Protein AF-A0A9D8HBJ9-F1 (afdb_monomer_lite)

Sequence (35 aa):
MEFSVVLDTCVLYPAHLRDTLLRLAERGLFRPLWS

Secondary structure (DSSP, 8-state):
---EEEE-TTS---HHHHHHHHHHHHTTSSEEEE-

Structure (mmCIF, N/CA/C/O backbone):
data_AF-A0A9D8HBJ9-F1
#
_entry.id   AF-A0A9D8HBJ9-F1
#
loop_
_atom_site.group_PDB
_atom_site.id
_atom_site.type_symbol
_atom_site.label_atom_id
_atom_site.label_alt_id
_atom_site.label_comp_id
_atom_site.label_asym_id
_atom_site.label_entity_id
_atom_site.label_seq_id
_atom_site.pdbx_PDB_ins_code
_atom_site.Cartn_x
_atom_site.Cartn_y
_atom_site.Cartn_z
_atom_site.occupancy
_atom_site.B_iso_or_equiv
_atom_site.auth_seq_id
_atom_site.auth_comp_id
_atom_site.auth_asym_id
_atom_site.auth_atom_id
_atom_site.pdbx_PDB_model_num
ATOM 1 N N . MET A 1 1 ? -13.815 -6.243 9.847 1.00 59.03 1 MET A N 1
ATOM 2 C CA . MET A 1 1 ? -12.545 -5.895 10.513 1.00 59.03 1 MET A CA 1
ATOM 3 C C . MET A 1 1 ? -11.619 -5.412 9.417 1.00 59.03 1 MET A C 1
ATOM 5 O O . MET A 1 1 ? -11.330 -6.191 8.522 1.00 59.03 1 MET A O 1
ATOM 9 N N . GLU A 1 2 ? -11.306 -4.120 9.392 1.00 76.62 2 GLU A N 1
ATOM 10 C CA . GLU A 1 2 ? -10.499 -3.513 8.327 1.00 76.62 2 GLU A CA 1
ATOM 11 C C . GLU A 1 2 ? -9.026 -3.616 8.739 1.00 76.62 2 GLU A C 1
ATOM 13 O O . GLU A 1 2 ? -8.634 -3.084 9.778 1.00 76.62 2 GLU A O 1
ATOM 18 N N . PHE A 1 3 ? -8.232 -4.388 7.997 1.00 89.31 3 PHE A N 1
ATOM 19 C CA . PHE A 1 3 ? -6.806 -4.551 8.277 1.00 89.31 3 PHE A CA 1
ATOM 20 C C . PHE A 1 3 ? -6.040 -3.361 7.699 1.00 89.31 3 PHE A C 1
ATOM 22 O O . PHE A 1 3 ? -6.250 -3.010 6.542 1.00 89.31 3 PHE A O 1
ATOM 29 N N . SER A 1 4 ? -5.151 -2.751 8.481 1.00 91.44 4 SER A N 1
ATOM 30 C CA . SER A 1 4 ? -4.279 -1.669 8.008 1.00 91.44 4 SER A CA 1
ATOM 31 C C . SER A 1 4 ? -2.912 -2.223 7.621 1.00 91.44 4 SER A C 1
ATOM 33 O O . SER A 1 4 ? -2.302 -2.951 8.404 1.00 91.44 4 SER A O 1
ATOM 35 N N . VAL A 1 5 ? -2.417 -1.861 6.437 1.00 91.38 5 VAL A N 1
ATOM 36 C CA . VAL A 1 5 ? -1.110 -2.296 5.917 1.00 91.38 5 VAL A CA 1
ATOM 37 C C . VAL A 1 5 ? -0.266 -1.070 5.610 1.00 91.38 5 VAL A C 1
ATOM 39 O O . VAL A 1 5 ? -0.695 -0.202 4.854 1.00 91.38 5 VAL A O 1
ATOM 42 N N . VAL A 1 6 ? 0.937 -1.007 6.180 1.00 90.38 6 VAL A N 1
ATOM 43 C CA . VAL A 1 6 ? 1.910 0.050 5.879 1.00 90.38 6 VAL A CA 1
ATOM 44 C C . VAL A 1 6 ? 2.696 -0.338 4.629 1.00 90.38 6 VAL A C 1
ATOM 46 O O . VAL A 1 6 ? 3.336 -1.387 4.590 1.00 90.38 6 VAL A O 1
ATOM 49 N N . LEU A 1 7 ? 2.624 0.511 3.609 1.00 89.31 7 LEU A N 1
ATOM 50 C CA . LEU A 1 7 ? 3.400 0.429 2.384 1.00 89.31 7 LEU A CA 1
ATOM 51 C C . LEU A 1 7 ? 4.544 1.438 2.479 1.00 89.31 7 LEU A C 1
ATOM 53 O O . LEU A 1 7 ? 4.333 2.649 2.401 1.00 89.31 7 LEU A O 1
ATOM 57 N N . ASP A 1 8 ? 5.753 0.920 2.660 1.00 85.50 8 ASP A N 1
ATOM 58 C CA . ASP A 1 8 ? 6.966 1.725 2.695 1.00 85.50 8 ASP A CA 1
ATOM 59 C C . ASP A 1 8 ? 7.492 1.955 1.270 1.00 85.50 8 ASP A C 1
ATOM 61 O O . ASP A 1 8 ? 7.698 1.009 0.505 1.00 85.50 8 ASP A O 1
ATOM 65 N N . THR A 1 9 ? 7.681 3.222 0.898 1.00 80.75 9 THR A N 1
ATOM 66 C CA . THR A 1 9 ? 8.172 3.596 -0.439 1.00 80.75 9 THR A CA 1
ATOM 67 C C . THR A 1 9 ? 9.695 3.502 -0.569 1.00 80.75 9 THR A C 1
ATOM 69 O O . THR A 1 9 ? 10.206 3.504 -1.691 1.00 80.75 9 THR A O 1
ATOM 72 N N . CYS A 1 10 ? 10.422 3.370 0.547 1.00 82.38 10 CYS A N 1
ATOM 73 C CA . CYS A 1 10 ? 11.875 3.209 0.578 1.00 82.38 10 CYS A CA 1
ATOM 74 C C . CYS A 1 10 ? 12.307 1.768 0.266 1.00 82.38 10 CYS A C 1
ATOM 76 O O . CYS A 1 10 ? 13.474 1.533 -0.057 1.00 82.38 10 CYS A O 1
ATOM 78 N N . VAL A 1 11 ? 11.387 0.798 0.312 1.00 80.56 11 VAL A N 1
ATOM 79 C CA . VAL A 1 11 ? 11.654 -0.573 -0.132 1.00 80.56 11 VAL A CA 1
ATOM 80 C C . VAL A 1 11 ? 11.382 -0.706 -1.631 1.00 80.56 11 VAL A C 1
ATOM 82 O O . VAL A 1 11 ? 10.248 -0.623 -2.107 1.00 80.56 11 VAL A O 1
ATOM 85 N N . LEU A 1 12 ? 12.448 -0.953 -2.397 1.00 78.81 12 LEU A N 1
ATOM 86 C CA . LEU A 1 12 ? 12.373 -1.120 -3.846 1.00 78.81 12 LEU A CA 1
ATOM 87 C C . LEU A 1 12 ? 11.783 -2.497 -4.200 1.00 78.81 12 LEU A C 1
ATOM 89 O O . LEU A 1 12 ? 12.499 -3.468 -4.441 1.00 78.81 12 LEU A O 1
ATOM 93 N N . TYR A 1 13 ? 10.45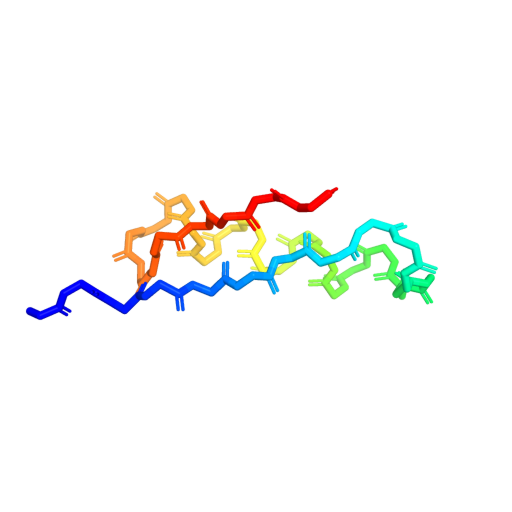6 -2.595 -4.220 1.00 81.25 13 TYR A N 1
ATOM 94 C CA . TYR A 1 13 ? 9.762 -3.782 -4.714 1.00 81.25 13 TYR A CA 1
ATOM 95 C C . TYR A 1 13 ? 9.671 -3.785 -6.246 1.00 81.25 13 TYR A C 1
ATOM 97 O O . TYR A 1 13 ? 9.524 -2.725 -6.866 1.00 81.25 13 TYR A O 1
ATOM 105 N N . PRO A 1 14 ? 9.672 -4.970 -6.884 1.00 87.88 14 PRO A N 1
ATOM 106 C CA . PRO A 1 14 ? 9.339 -5.087 -8.297 1.00 87.88 14 PRO A CA 1
ATOM 107 C C . PRO A 1 14 ? 7.984 -4.438 -8.614 1.00 87.88 14 PRO A C 1
ATOM 109 O O . PRO A 1 14 ? 7.021 -4.589 -7.857 1.00 87.88 14 PRO A O 1
ATOM 112 N N . ALA A 1 15 ? 7.884 -3.763 -9.764 1.00 88.94 15 ALA A N 1
ATOM 113 C CA . ALA A 1 15 ? 6.693 -2.993 -10.138 1.00 88.94 15 ALA A CA 1
ATOM 114 C C . ALA A 1 15 ? 5.390 -3.816 -10.085 1.00 88.94 15 ALA A C 1
ATOM 116 O O . ALA A 1 15 ? 4.368 -3.307 -9.636 1.00 88.94 15 ALA A O 1
ATOM 117 N N . HIS A 1 16 ? 5.441 -5.097 -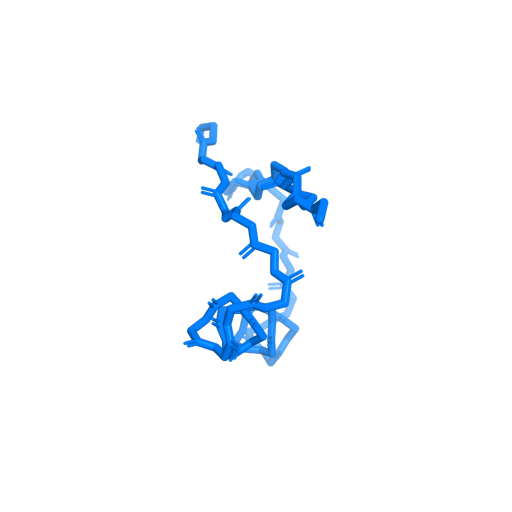10.468 1.00 92.69 16 HIS A N 1
ATOM 118 C CA . HIS A 1 16 ? 4.284 -5.998 -10.453 1.00 92.69 16 HIS A CA 1
ATOM 119 C C . HIS A 1 16 ? 3.756 -6.287 -9.039 1.00 92.69 16 HIS A C 1
ATOM 121 O O . HIS A 1 16 ? 2.548 -6.435 -8.850 1.00 92.69 16 HIS A O 1
ATOM 127 N N . LEU A 1 17 ? 4.638 -6.352 -8.036 1.00 90.88 17 LEU A N 1
ATOM 128 C CA . LEU A 1 17 ? 4.243 -6.611 -6.654 1.00 90.88 17 LEU A CA 1
ATOM 129 C C . LEU A 1 17 ? 3.517 -5.394 -6.080 1.00 90.88 17 LEU A C 1
ATOM 131 O O . LEU A 1 17 ? 2.435 -5.530 -5.514 1.00 90.88 17 LEU A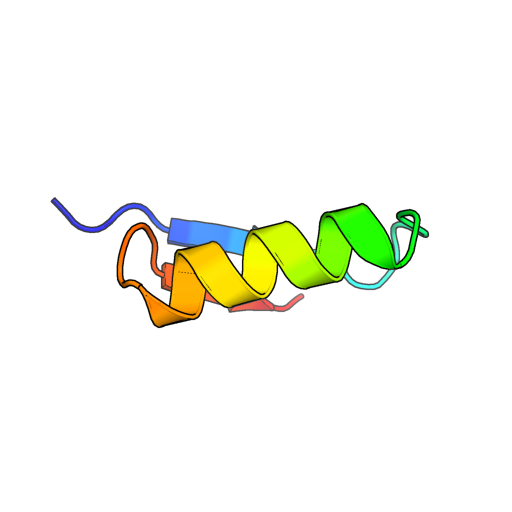 O 1
ATOM 135 N N . ARG A 1 18 ? 4.072 -4.197 -6.304 1.00 89.62 18 ARG A N 1
ATOM 136 C CA . ARG A 1 18 ? 3.431 -2.933 -5.925 1.00 89.62 18 ARG A CA 1
ATOM 137 C C . ARG A 1 18 ? 2.051 -2.791 -6.571 1.00 89.62 18 ARG A C 1
ATOM 139 O O . ARG A 1 18 ? 1.094 -2.474 -5.875 1.00 89.62 18 ARG A O 1
ATOM 146 N N . ASP A 1 19 ? 1.942 -3.069 -7.872 1.00 92.69 19 ASP A N 1
ATOM 147 C CA . ASP A 1 19 ? 0.669 -2.993 -8.604 1.00 92.69 19 ASP A CA 1
ATOM 148 C C . ASP A 1 19 ? -0.372 -3.967 -8.032 1.00 92.69 19 ASP A C 1
ATOM 150 O O . ASP A 1 19 ? -1.536 -3.618 -7.849 1.00 92.69 19 ASP A O 1
ATOM 154 N N . THR A 1 20 ? 0.063 -5.178 -7.672 1.00 93.81 20 THR A N 1
AT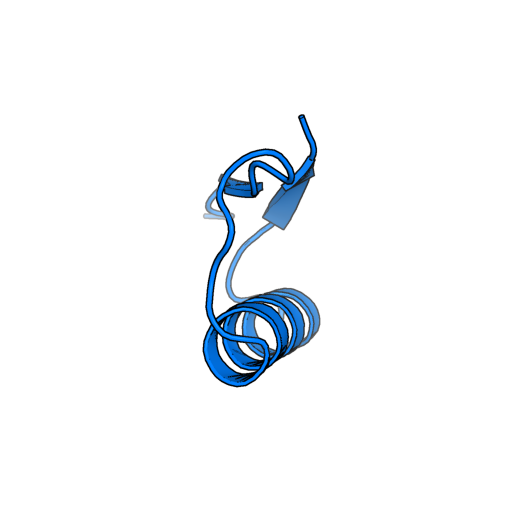OM 155 C CA . THR A 1 20 ? -0.803 -6.178 -7.036 1.00 93.81 20 THR A CA 1
ATOM 156 C C . THR A 1 20 ? -1.335 -5.677 -5.695 1.00 93.81 20 THR A C 1
ATOM 158 O O . THR A 1 20 ? -2.539 -5.729 -5.464 1.00 93.81 20 THR A O 1
ATOM 161 N N . LEU A 1 21 ? -0.471 -5.146 -4.824 1.00 92.06 21 LEU A N 1
ATOM 162 C CA . LEU A 1 21 ? -0.877 -4.623 -3.515 1.00 92.06 21 LEU A CA 1
ATOM 163 C C . LEU A 1 21 ? -1.868 -3.460 -3.643 1.00 92.06 21 LEU A C 1
ATOM 165 O O . LEU A 1 21 ? -2.864 -3.428 -2.922 1.00 92.06 21 LEU A O 1
ATOM 169 N N . LEU A 1 22 ? -1.643 -2.551 -4.595 1.00 91.75 22 LEU A N 1
ATOM 170 C CA . LEU A 1 22 ? -2.554 -1.435 -4.853 1.00 91.75 22 LEU A CA 1
ATOM 171 C C . LEU A 1 22 ? -3.925 -1.914 -5.338 1.00 91.75 22 LEU A C 1
ATOM 173 O O . LEU A 1 22 ? -4.942 -1.481 -4.805 1.00 91.75 22 LEU A O 1
ATOM 177 N N . ARG A 1 23 ? -3.973 -2.880 -6.261 1.00 94.81 23 ARG A N 1
ATOM 178 C CA . ARG A 1 23 ? -5.239 -3.476 -6.727 1.00 94.81 23 ARG A CA 1
ATOM 179 C C . ARG A 1 23 ? -6.001 -4.199 -5.618 1.00 94.81 23 ARG A C 1
ATOM 181 O O . ARG A 1 23 ? -7.229 -4.241 -5.641 1.00 94.81 23 ARG A O 1
ATOM 188 N N . LEU A 1 24 ? -5.301 -4.809 -4.662 1.00 94.12 24 LEU A N 1
ATOM 189 C CA . LEU A 1 24 ? -5.938 -5.436 -3.501 1.00 94.12 24 LEU A CA 1
ATOM 190 C C . LEU A 1 24 ? -6.517 -4.382 -2.546 1.00 94.12 24 LEU A C 1
ATOM 192 O O . LEU A 1 24 ? -7.623 -4.571 -2.039 1.00 94.12 24 LEU A O 1
ATOM 196 N N . ALA A 1 25 ? -5.815 -3.263 -2.355 1.00 93.38 25 ALA A N 1
ATOM 197 C CA . ALA A 1 25 ? -6.327 -2.121 -1.604 1.00 93.38 25 ALA A CA 1
ATOM 198 C C . ALA A 1 25 ? -7.562 -1.494 -2.280 1.00 93.38 25 ALA A C 1
ATOM 200 O O . ALA A 1 25 ? -8.564 -1.256 -1.612 1.00 93.38 25 ALA A O 1
ATOM 201 N N . GLU A 1 26 ? -7.550 -1.312 -3.606 1.00 94.38 26 GLU A N 1
ATOM 202 C CA . GLU A 1 26 ? -8.708 -0.831 -4.383 1.00 94.38 26 GLU A CA 1
ATOM 203 C C . GLU A 1 26 ? -9.933 -1.747 -4.257 1.00 94.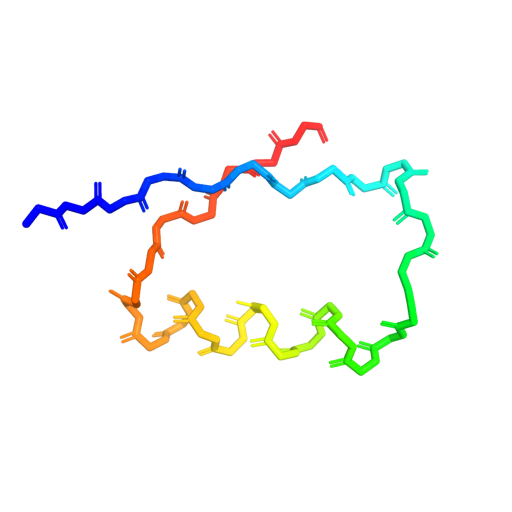38 26 GLU A C 1
ATOM 205 O O . GLU A 1 26 ? -11.070 -1.282 -4.254 1.00 94.38 26 GLU A O 1
ATOM 210 N N . ARG A 1 27 ? -9.712 -3.059 -4.117 1.00 95.38 27 ARG A N 1
ATOM 211 C CA . ARG A 1 27 ? -10.771 -4.049 -3.867 1.00 95.38 27 ARG A CA 1
ATOM 212 C C . ARG A 1 27 ? -11.257 -4.069 -2.413 1.00 95.38 27 ARG A C 1
ATOM 214 O O . ARG A 1 27 ? -12.129 -4.872 -2.089 1.00 95.38 27 ARG A O 1
ATOM 221 N N . GLY A 1 28 ? -10.705 -3.224 -1.543 1.00 92.69 28 GLY A N 1
ATOM 222 C CA . GLY A 1 28 ? -11.115 -3.093 -0.147 1.00 92.69 28 GLY A CA 1
ATOM 223 C C . GLY A 1 28 ? -10.653 -4.236 0.757 1.00 92.69 28 GLY A C 1
ATOM 224 O O . GLY A 1 28 ? -11.232 -4.429 1.823 1.00 92.69 28 GLY A O 1
ATOM 225 N N . LEU A 1 29 ? -9.632 -5.011 0.360 1.00 93.50 29 LEU A N 1
ATOM 226 C CA . LEU A 1 29 ? -9.119 -6.098 1.206 1.00 93.50 29 LEU A CA 1
ATOM 227 C C . LEU A 1 29 ? -8.403 -5.571 2.455 1.00 93.50 29 LEU A C 1
ATOM 229 O O . LEU A 1 29 ? -8.387 -6.241 3.487 1.00 93.50 29 LEU A O 1
ATOM 233 N N . PHE A 1 30 ? -7.790 -4.394 2.353 1.00 93.94 30 PHE A N 1
ATOM 234 C CA . PHE A 1 30 ? -7.108 -3.725 3.451 1.00 93.94 30 PHE A CA 1
ATOM 235 C C . PHE A 1 30 ? -7.046 -2.216 3.202 1.00 93.94 30 PHE A C 1
ATOM 237 O O . PHE A 1 30 ? -7.198 -1.749 2.072 1.00 93.94 30 PHE A O 1
ATOM 244 N N . ARG A 1 31 ? -6.767 -1.459 4.263 1.00 93.00 31 ARG A N 1
ATOM 245 C CA . ARG A 1 31 ? -6.511 -0.024 4.213 1.00 93.00 31 ARG A CA 1
ATOM 246 C C . ARG A 1 31 ? -5.012 0.240 4.039 1.00 93.00 31 ARG A C 1
ATOM 248 O O . ARG A 1 31 ? -4.244 -0.087 4.950 1.00 93.00 31 ARG A O 1
ATOM 255 N N . PRO A 1 32 ? -4.569 0.826 2.914 1.00 92.69 32 PRO A N 1
ATOM 256 C CA . PRO A 1 32 ? -3.171 1.183 2.733 1.00 92.69 32 PRO A CA 1
ATOM 257 C C . PRO A 1 32 ? -2.824 2.408 3.586 1.00 92.69 32 PRO A C 1
ATOM 259 O O . PRO A 1 32 ? -3.574 3.385 3.641 1.00 92.69 32 PRO A O 1
ATOM 262 N N . LEU A 1 33 ? -1.670 2.354 4.239 1.00 91.50 33 LEU A N 1
ATOM 263 C CA . LEU A 1 33 ? -1.027 3.465 4.931 1.00 91.50 33 LEU A CA 1
ATOM 264 C C . LEU A 1 33 ? 0.331 3.707 4.275 1.00 91.50 33 LEU A C 1
ATOM 266 O O . LEU A 1 33 ? 1.019 2.751 3.931 1.00 91.50 33 LEU A O 1
ATOM 270 N N . TRP A 1 34 ? 0.716 4.967 4.114 1.00 86.56 34 TRP A N 1
ATOM 271 C CA . TRP A 1 34 ? 1.976 5.352 3.478 1.00 86.56 34 TRP A CA 1
ATOM 272 C C . TRP A 1 34 ? 2.921 5.933 4.528 1.00 86.56 34 TRP A C 1
ATOM 274 O O . TRP A 1 34 ? 2.463 6.701 5.380 1.00 86.56 34 TRP A O 1
ATOM 284 N N . SER A 1 35 ? 4.200 5.550 4.465 1.00 77.50 35 SER A N 1
ATOM 285 C CA . SER A 1 35 ? 5.289 6.179 5.226 1.00 77.50 35 SER A CA 1
ATOM 286 C C . SER A 1 35 ? 6.102 7.135 4.365 1.00 77.50 35 SER A C 1
ATOM 288 O O . SER A 1 35 ? 6.129 6.947 3.125 1.00 77.50 35 SER A O 1
#

Foldseek 3Di:
DAAEDEDE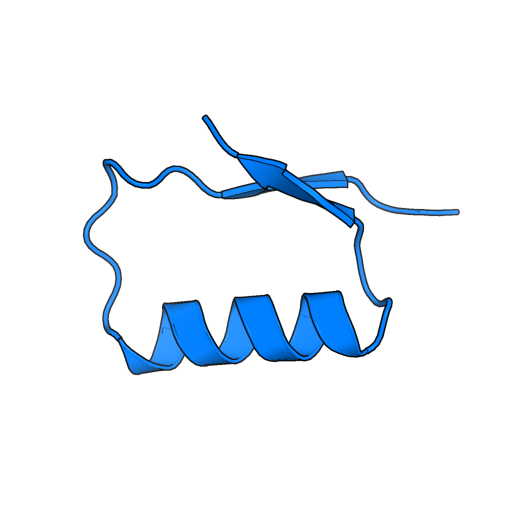PVDDDDPVVVVVVVVCVVVRNHPYDYD

Radius of gyration: 9.77 Å; chains: 1; bounding box: 25×13×21 Å

pLDDT: mean 88.3, std 7.29, range [59.03, 95.38]